Protein AF-F0S5Z0-F1 (afdb_monomer_lite)

Sequence (139 aa):
MKKIFLGAILTLTTVGATTFANSLHAEKVSISVMGLDNVANTVTEITSTLNTLNLTGPQTKAVTTALTNYVTKYNTLKAIASTAKGASQLTAAKNTALSAVKTSVGASKYSSFLSSLSTTASNTATSVATKAVINSLIK

Organism: Pseudopedobacter saltans (strain ATCC 51119 / DSM 12145 / JCM 21818 / CCUG 39354 / LMG 10337 / NBRC 100064 / NCIMB 13643) (NCBI:txid762903)

Foldseek 3Di:
DDDDDDDDPPPPPPPDPDDPDDDPPPPPQPPPPVQQVLLVLLLVLLLVLCVVLVADPQLSVQLSVLSSQLSSLCSSLVVPCPPPVSVVSNVVSLVSSLVSNCVSSDPVSSVVSLVSLVVLLPDPPRDPSSVVSSVSNND

Structure (mmCIF, N/CA/C/O backbone):
data_AF-F0S5Z0-F1
#
_entry.id   AF-F0S5Z0-F1
#
loop_
_atom_site.group_PDB
_atom_site.id
_atom_site.type_symbol
_atom_site.label_atom_id
_atom_site.label_alt_id
_atom_site.label_comp_id
_atom_site.label_asym_id
_atom_site.label_entity_id
_atom_site.label_seq_id
_atom_site.pdbx_PDB_ins_code
_atom_site.Cartn_x
_atom_site.Cartn_y
_atom_site.Cartn_z
_atom_site.occupancy
_atom_site.B_iso_or_equiv
_atom_site.auth_seq_id
_atom_site.auth_comp_id
_atom_site.auth_asym_id
_atom_site.auth_atom_id
_atom_site.pdbx_PDB_model_num
ATOM 1 N N . MET A 1 1 ? -53.695 29.200 -17.934 1.00 33.31 1 MET A N 1
ATOM 2 C CA . MET A 1 1 ? -53.277 27.857 -18.397 1.00 33.31 1 MET A CA 1
ATOM 3 C C . MET A 1 1 ? -51.894 27.551 -17.838 1.00 33.31 1 MET A C 1
ATOM 5 O O . MET A 1 1 ? -51.038 28.388 -18.051 1.00 33.31 1 MET A O 1
ATOM 9 N N . LYS A 1 2 ? -51.707 26.355 -17.243 1.00 32.22 2 LYS A N 1
ATOM 10 C CA . LYS A 1 2 ? -50.438 25.594 -17.080 1.00 32.22 2 LYS A CA 1
ATOM 11 C C . LYS A 1 2 ? -49.315 26.240 -16.228 1.00 32.22 2 LYS A C 1
ATOM 13 O O . LYS A 1 2 ? -49.079 27.422 -16.344 1.00 32.22 2 LYS A O 1
ATOM 18 N N . LYS A 1 3 ? -48.492 25.557 -15.424 1.00 38.09 3 LYS A N 1
ATOM 19 C CA . LYS A 1 3 ? -48.401 24.206 -14.838 1.00 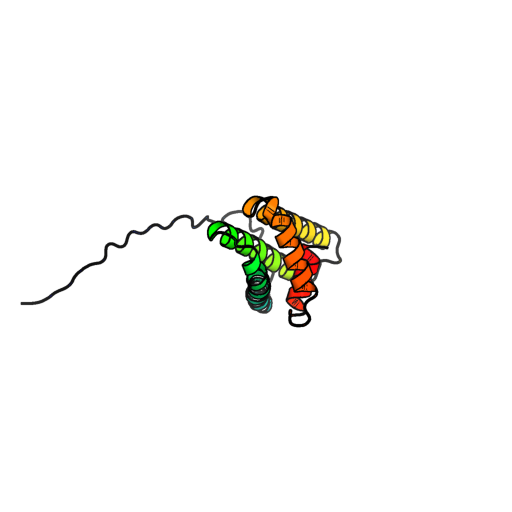38.09 3 LYS A CA 1
ATOM 20 C C . LYS A 1 3 ? -47.183 24.269 -13.866 1.00 38.09 3 LYS A C 1
ATOM 22 O O . LYS A 1 3 ? -46.112 24.629 -14.318 1.00 38.09 3 LYS A O 1
ATOM 27 N N . ILE A 1 4 ? -47.396 23.938 -12.587 1.00 41.84 4 ILE A N 1
ATOM 28 C CA . ILE A 1 4 ? -46.614 23.057 -11.679 1.00 41.84 4 ILE A CA 1
ATOM 29 C C . ILE A 1 4 ? -45.058 23.112 -11.539 1.00 41.84 4 ILE A C 1
ATOM 31 O O . ILE A 1 4 ? -44.329 23.090 -12.521 1.00 41.84 4 ILE A O 1
ATOM 35 N N . PHE A 1 5 ? -44.640 22.930 -10.268 1.00 34.44 5 PHE A N 1
ATOM 36 C CA . PHE A 1 5 ? -43.545 22.095 -9.702 1.00 34.44 5 PHE A CA 1
ATOM 37 C C . PHE A 1 5 ? -42.309 22.743 -9.025 1.00 34.44 5 PHE A C 1
ATOM 39 O O . PHE A 1 5 ? -41.380 23.226 -9.658 1.00 34.44 5 PHE A O 1
ATOM 46 N N . LEU A 1 6 ? -42.346 22.646 -7.685 1.00 39.12 6 LEU A N 1
ATOM 47 C CA . LEU A 1 6 ? -41.328 22.256 -6.691 1.00 39.12 6 LEU A CA 1
ATOM 48 C C . LEU A 1 6 ? -39.847 22.133 -7.116 1.00 39.12 6 LEU A C 1
ATOM 50 O O . LEU A 1 6 ? -39.484 21.251 -7.882 1.00 39.12 6 LEU A O 1
ATOM 54 N N . GLY A 1 7 ? -38.999 22.866 -6.382 1.00 40.84 7 GLY A N 1
ATOM 55 C CA . GLY A 1 7 ? -37.977 22.272 -5.507 1.00 40.84 7 GLY A CA 1
ATOM 56 C C . GLY A 1 7 ? -36.703 21.707 -6.140 1.00 40.84 7 GLY A C 1
ATOM 57 O O . GLY A 1 7 ? -36.659 20.538 -6.497 1.00 40.84 7 GLY A O 1
ATOM 58 N N . ALA A 1 8 ? -35.618 22.486 -6.094 1.00 36.78 8 ALA A N 1
ATOM 59 C CA . ALA A 1 8 ? -34.255 21.971 -5.935 1.00 36.78 8 ALA A CA 1
ATOM 60 C C . ALA A 1 8 ? -33.325 23.101 -5.462 1.00 36.78 8 ALA A C 1
ATOM 62 O O . ALA A 1 8 ? -32.848 23.908 -6.257 1.00 36.78 8 ALA A O 1
ATOM 63 N N . ILE A 1 9 ? -33.052 23.166 -4.156 1.00 43.00 9 ILE A N 1
ATOM 64 C CA . ILE A 1 9 ? -31.873 23.881 -3.659 1.00 43.00 9 ILE A CA 1
ATOM 65 C C . ILE A 1 9 ? -30.688 22.950 -3.929 1.00 43.00 9 ILE A C 1
ATOM 67 O O . ILE A 1 9 ? -30.438 22.014 -3.174 1.00 43.00 9 ILE A O 1
ATOM 71 N N . LEU A 1 10 ? -29.986 23.174 -5.040 1.00 33.56 10 LEU A N 1
ATOM 72 C CA . LEU A 1 10 ? -28.685 22.563 -5.291 1.00 33.56 10 LEU A CA 1
ATOM 73 C C . LEU A 1 10 ? -27.626 23.389 -4.546 1.00 33.56 10 LEU A C 1
ATOM 75 O O . LEU A 1 10 ? -27.049 24.330 -5.086 1.00 33.56 10 LEU A O 1
ATOM 79 N N . THR A 1 11 ? -27.369 23.060 -3.280 1.00 40.38 11 THR A N 1
ATOM 80 C CA . THR A 1 11 ? -26.141 23.503 -2.609 1.00 40.38 11 THR A CA 1
ATOM 81 C C . THR A 1 11 ? -24.962 22.774 -3.240 1.00 40.38 11 THR A C 1
ATOM 83 O O . THR A 1 11 ? -24.686 21.615 -2.931 1.00 40.38 11 THR A O 1
ATOM 86 N N . LEU A 1 12 ? -24.282 23.461 -4.155 1.00 34.09 12 LEU A N 1
ATOM 87 C CA . LEU A 1 12 ? -23.041 23.017 -4.769 1.00 34.09 12 LEU A CA 1
ATOM 88 C C . LEU A 1 12 ? -21.889 23.238 -3.772 1.00 34.09 12 LEU A C 1
ATOM 90 O O . LEU A 1 12 ? -21.274 24.299 -3.742 1.00 34.09 12 LEU A O 1
ATOM 94 N N . THR A 1 13 ? -21.589 22.253 -2.926 1.00 39.22 13 THR A N 1
ATOM 95 C CA . THR A 1 13 ? -20.336 22.234 -2.151 1.00 39.22 13 THR A CA 1
ATOM 96 C C . THR A 1 13 ? -19.305 21.373 -2.874 1.00 39.22 13 THR A C 1
ATOM 98 O O . THR A 1 13 ? -18.943 20.275 -2.456 1.00 39.22 13 THR A O 1
ATOM 101 N N . THR A 1 14 ? -18.805 21.879 -4.002 1.00 37.97 14 THR A N 1
ATOM 102 C CA . THR A 1 14 ? -17.613 21.330 -4.661 1.00 37.97 14 THR A CA 1
ATOM 103 C C . THR A 1 14 ? -16.377 21.726 -3.863 1.00 37.97 14 THR A C 1
ATOM 105 O O . THR A 1 14 ? -15.735 22.737 -4.143 1.00 37.97 14 THR A O 1
ATOM 108 N N . VAL A 1 15 ? -16.041 20.935 -2.845 1.00 36.62 15 VAL A N 1
ATOM 109 C CA . VAL A 1 15 ? -14.767 21.071 -2.135 1.00 36.62 15 VAL A CA 1
ATOM 110 C C . VAL A 1 15 ? -13.732 20.171 -2.805 1.00 36.62 15 VAL A C 1
ATOM 112 O O . VAL A 1 15 ? -13.786 18.948 -2.696 1.00 36.62 15 VAL A O 1
ATOM 115 N N . GLY A 1 16 ? -12.776 20.807 -3.483 1.00 32.72 16 GLY A N 1
ATOM 116 C CA . GLY A 1 16 ? -11.440 20.252 -3.691 1.00 32.72 16 GLY A CA 1
ATOM 117 C C . GLY A 1 16 ? -11.244 19.352 -4.909 1.00 32.72 16 GLY A C 1
ATOM 118 O O . GLY A 1 16 ? -10.730 18.247 -4.769 1.00 32.72 16 GLY A O 1
ATOM 119 N N . ALA A 1 17 ? -11.541 19.845 -6.113 1.00 32.91 17 ALA A N 1
ATOM 120 C CA . ALA A 1 17 ? -10.766 19.426 -7.279 1.00 32.91 17 ALA A CA 1
ATOM 121 C C . ALA A 1 17 ? -9.395 20.118 -7.191 1.00 32.91 17 ALA A C 1
ATOM 123 O O . ALA A 1 17 ? -9.214 21.229 -7.681 1.00 32.91 17 ALA A O 1
ATOM 124 N N . THR A 1 18 ? -8.436 19.512 -6.488 1.00 36.97 18 THR A N 1
ATOM 125 C CA . THR A 1 18 ? -7.045 19.970 -6.550 1.00 36.97 18 THR A CA 1
ATOM 126 C C . THR A 1 18 ? -6.494 19.627 -7.926 1.00 36.97 18 THR A C 1
ATOM 128 O O . THR A 1 18 ? -6.213 18.470 -8.238 1.00 36.97 18 THR A O 1
ATOM 131 N N . THR A 1 19 ? -6.378 20.664 -8.742 1.00 34.25 19 THR A N 1
ATOM 132 C CA . THR A 1 19 ? -5.669 20.734 -10.012 1.00 34.25 19 THR A CA 1
ATOM 133 C C . THR A 1 19 ? -4.277 20.099 -9.897 1.00 34.25 19 THR A C 1
ATOM 135 O O . THR A 1 19 ? -3.362 20.698 -9.341 1.00 34.25 19 THR A O 1
ATOM 138 N N . PHE A 1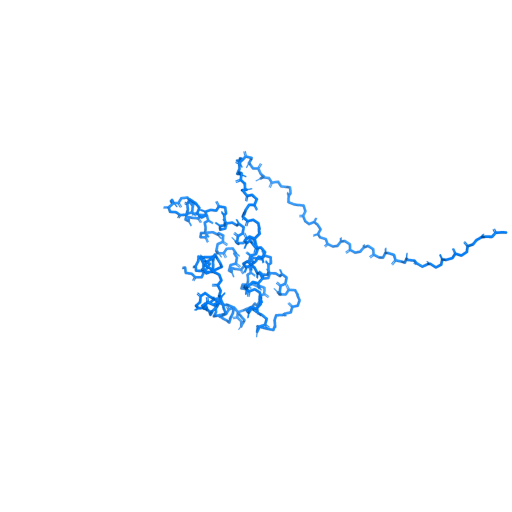 20 ? -4.083 18.898 -10.452 1.00 36.03 20 PHE A N 1
ATOM 139 C CA . PHE A 1 20 ? -2.748 18.375 -10.769 1.00 36.03 20 PHE A CA 1
ATOM 140 C C . PHE A 1 20 ? -2.314 18.935 -12.126 1.00 36.03 20 PHE A C 1
ATOM 142 O O . PHE A 1 20 ? -2.266 18.231 -13.131 1.00 36.03 20 PHE A O 1
ATOM 149 N N . ALA A 1 21 ? -2.021 20.230 -12.157 1.00 37.47 21 ALA A N 1
ATOM 150 C CA . ALA A 1 21 ? -1.302 20.855 -13.254 1.00 37.47 21 ALA A CA 1
ATOM 151 C C . ALA A 1 21 ? -0.038 21.471 -12.665 1.00 37.47 21 ALA A C 1
ATOM 153 O O . ALA A 1 21 ? -0.090 22.568 -12.124 1.00 37.47 21 ALA A O 1
ATOM 154 N N . ASN A 1 22 ? 1.066 20.724 -12.682 1.00 37.66 22 ASN A N 1
ATOM 155 C CA . ASN A 1 22 ? 2.304 21.142 -13.342 1.00 37.66 22 ASN A CA 1
ATOM 156 C C . ASN A 1 22 ? 3.401 20.085 -13.120 1.00 37.66 22 ASN A C 1
ATOM 158 O O . ASN A 1 22 ? 3.511 19.521 -12.034 1.00 37.66 22 ASN A O 1
ATOM 162 N N . SER A 1 23 ? 4.231 19.874 -14.145 1.00 35.03 23 SER A N 1
ATOM 163 C CA . SER A 1 23 ? 5.362 18.931 -14.261 1.00 35.03 23 SER A CA 1
ATOM 164 C C . SER A 1 23 ? 5.057 17.469 -14.638 1.00 35.03 23 SER A C 1
ATOM 166 O O . SER A 1 23 ? 5.682 16.529 -14.154 1.00 35.03 23 SER A O 1
ATOM 168 N N . LEU A 1 24 ? 4.178 17.268 -15.628 1.00 34.38 24 LEU A N 1
ATOM 169 C CA . LEU A 1 24 ? 4.362 16.160 -16.573 1.00 34.38 24 LEU A CA 1
ATOM 170 C C . LEU A 1 24 ? 5.480 16.548 -17.552 1.00 34.38 24 LEU A C 1
ATOM 172 O O . LEU A 1 24 ? 5.222 17.153 -18.589 1.00 34.38 24 LEU A O 1
ATOM 176 N N . HIS A 1 25 ? 6.726 16.184 -17.247 1.00 36.81 25 HIS A N 1
ATOM 177 C CA . HIS A 1 25 ? 7.648 15.892 -18.341 1.00 36.81 25 HIS A CA 1
ATOM 178 C C . HIS A 1 25 ? 7.074 14.671 -19.059 1.00 36.81 25 HIS A C 1
ATOM 180 O O . HIS A 1 25 ? 6.935 13.602 -18.466 1.00 36.81 25 HIS A O 1
ATOM 186 N N . ALA A 1 26 ? 6.643 14.883 -20.300 1.00 37.19 26 ALA A N 1
ATOM 187 C CA . ALA A 1 26 ? 5.995 13.901 -21.152 1.00 37.19 26 ALA A CA 1
ATOM 188 C C . ALA A 1 26 ? 6.984 12.806 -21.586 1.00 37.19 26 ALA A C 1
ATOM 190 O O . ALA A 1 26 ? 7.345 12.692 -22.753 1.00 37.19 26 ALA A O 1
ATOM 191 N N . GLU A 1 27 ? 7.424 11.973 -20.648 1.00 40.72 27 GLU A N 1
ATOM 192 C CA . GLU A 1 27 ? 7.887 10.638 -20.988 1.00 40.72 27 GLU A CA 1
ATOM 193 C C . GLU A 1 27 ? 6.617 9.833 -21.267 1.00 40.72 27 GLU A C 1
ATOM 195 O O . GLU A 1 27 ? 5.769 9.655 -20.391 1.00 40.72 27 GLU A O 1
ATOM 200 N N . LYS A 1 28 ? 6.422 9.460 -22.533 1.00 34.97 28 LYS A N 1
ATOM 201 C CA . LYS A 1 28 ? 5.250 8.744 -23.044 1.00 34.97 28 LYS A CA 1
ATOM 202 C C . LYS A 1 28 ? 5.214 7.329 -22.451 1.00 34.97 28 LYS A C 1
ATOM 204 O O . LYS A 1 28 ? 5.485 6.344 -23.131 1.00 34.97 28 LYS A O 1
ATOM 209 N N . VAL A 1 29 ? 4.895 7.227 -21.164 1.00 44.75 29 VAL A N 1
ATOM 210 C CA . VAL A 1 29 ? 4.622 5.969 -20.478 1.00 44.75 29 VAL A CA 1
ATOM 211 C C . VAL A 1 29 ? 3.272 5.503 -20.995 1.00 44.75 29 VAL A C 1
ATOM 213 O O . VAL A 1 29 ? 2.224 6.008 -20.600 1.00 44.75 29 VAL A O 1
ATOM 216 N N . SER A 1 30 ? 3.301 4.556 -21.928 1.00 37.88 30 SER A N 1
ATOM 217 C CA . SER A 1 30 ? 2.103 3.820 -22.316 1.00 37.88 30 SER A CA 1
ATOM 218 C C . SER A 1 30 ? 1.676 2.980 -21.114 1.00 37.88 30 SER A C 1
ATOM 220 O O . SER A 1 30 ? 2.143 1.858 -20.926 1.00 37.88 30 SER A O 1
ATOM 222 N N . ILE A 1 31 ? 0.833 3.551 -20.250 1.00 42.88 31 ILE A N 1
ATOM 223 C CA . ILE A 1 31 ? 0.142 2.808 -19.200 1.00 42.88 31 ILE A CA 1
ATOM 224 C C . ILE A 1 31 ? -0.827 1.891 -19.940 1.00 42.88 31 ILE A C 1
ATOM 226 O O . ILE A 1 31 ? -1.881 2.322 -20.402 1.00 42.88 31 ILE A O 1
ATOM 230 N N . SER A 1 32 ? -0.419 0.639 -20.137 1.00 40.53 32 SER A N 1
ATOM 231 C CA . SER A 1 32 ? -1.282 -0.378 -20.724 1.00 40.53 32 SER A CA 1
ATOM 232 C C . SER A 1 32 ? -2.571 -0.437 -19.902 1.00 40.53 32 SER A C 1
ATOM 234 O O . SER A 1 32 ? -2.516 -0.574 -18.678 1.00 40.53 32 SER A O 1
ATOM 236 N N . VAL A 1 33 ? -3.722 -0.301 -20.563 1.00 44.81 33 VAL A N 1
ATOM 237 C CA . VAL A 1 33 ? -5.056 -0.240 -19.936 1.00 44.81 33 VAL A CA 1
ATOM 238 C C . VAL A 1 33 ? -5.321 -1.464 -19.036 1.00 44.81 33 VAL A C 1
ATOM 240 O O . VAL A 1 33 ? -6.016 -1.345 -18.033 1.00 44.81 33 VAL A O 1
ATOM 243 N N . MET A 1 34 ? -4.631 -2.590 -19.281 1.00 42.44 34 MET A N 1
ATOM 244 C CA . MET A 1 34 ? -4.595 -3.779 -18.409 1.00 42.44 34 MET A CA 1
ATOM 245 C C . MET A 1 34 ? -4.136 -3.518 -16.960 1.00 42.44 34 MET A C 1
ATO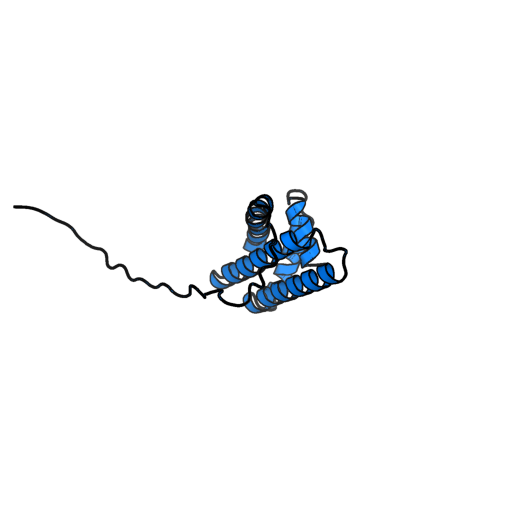M 247 O O . MET A 1 34 ? -4.367 -4.344 -16.081 1.00 42.44 34 MET A O 1
ATOM 251 N N . GLY A 1 35 ? -3.452 -2.406 -16.681 1.00 49.16 35 GLY A N 1
ATOM 252 C CA . GLY A 1 35 ? -2.960 -2.089 -15.340 1.00 49.16 35 GLY A CA 1
ATOM 253 C C . GLY A 1 35 ? -4.023 -1.546 -14.383 1.00 49.16 35 GLY A C 1
ATOM 254 O O . GLY A 1 35 ? -3.837 -1.669 -13.174 1.00 49.16 35 GLY A O 1
ATOM 255 N N . LEU A 1 36 ? -5.109 -0.950 -14.893 1.00 50.47 36 LEU A N 1
ATOM 256 C CA . LEU A 1 36 ? -6.100 -0.225 -14.084 1.00 50.47 36 LEU A CA 1
ATOM 257 C C . LEU A 1 36 ? -7.121 -1.151 -13.411 1.00 50.47 36 LEU A C 1
ATOM 259 O O . LEU A 1 36 ? -7.399 -0.960 -12.227 1.00 50.47 36 LEU A O 1
ATOM 263 N N . ASP A 1 37 ? -7.583 -2.201 -14.096 1.00 48.59 37 ASP A N 1
ATOM 264 C CA . ASP A 1 37 ? -8.468 -3.217 -13.496 1.00 48.59 37 ASP A CA 1
ATOM 265 C C . ASP A 1 37 ? -7.789 -3.916 -12.309 1.00 48.59 37 ASP A C 1
ATOM 267 O O . ASP A 1 37 ? -8.410 -4.214 -11.286 1.00 48.59 37 ASP A O 1
ATOM 271 N N . ASN A 1 38 ? -6.465 -4.083 -12.385 1.00 68.44 38 ASN A N 1
ATOM 272 C CA . ASN A 1 38 ? -5.677 -4.613 -11.281 1.00 68.44 38 ASN A CA 1
ATOM 273 C C . ASN A 1 38 ? -5.618 -3.648 -10.080 1.00 68.44 38 ASN A C 1
ATOM 275 O O . ASN A 1 38 ? -5.516 -4.104 -8.943 1.00 68.44 38 ASN A O 1
ATOM 279 N N . VAL A 1 39 ? -5.690 -2.326 -10.294 1.00 77.44 39 VAL A N 1
ATOM 280 C CA . VAL A 1 39 ? -5.652 -1.338 -9.200 1.00 77.44 39 VAL A CA 1
ATOM 281 C C . VAL A 1 39 ? -6.919 -1.424 -8.359 1.00 77.44 39 VAL A C 1
ATOM 283 O O . VAL A 1 39 ? -6.819 -1.593 -7.146 1.00 77.44 39 VAL A O 1
ATOM 286 N N . ALA A 1 40 ? -8.096 -1.344 -8.984 1.00 77.75 40 ALA A N 1
ATOM 287 C CA . ALA A 1 40 ? -9.369 -1.355 -8.264 1.00 77.75 40 ALA A CA 1
ATOM 288 C C . ALA A 1 40 ? -9.573 -2.664 -7.482 1.00 77.75 40 ALA A C 1
ATOM 290 O O . ALA A 1 40 ? -9.939 -2.621 -6.305 1.00 77.75 40 ALA A O 1
ATOM 291 N N . ASN A 1 41 ? -9.253 -3.809 -8.094 1.00 82.25 41 ASN A N 1
ATOM 292 C CA . ASN A 1 41 ? -9.351 -5.117 -7.441 1.00 82.25 41 ASN A CA 1
ATOM 293 C C . ASN A 1 41 ? -8.365 -5.245 -6.273 1.00 82.25 41 ASN A C 1
ATOM 295 O O . ASN A 1 41 ? -8.773 -5.593 -5.166 1.00 82.25 41 ASN A O 1
ATOM 299 N N . THR A 1 42 ? -7.095 -4.868 -6.477 1.00 84.00 42 THR A N 1
ATOM 300 C CA . THR A 1 42 ? -6.080 -4.897 -5.409 1.00 84.00 42 THR A CA 1
ATOM 301 C C . THR A 1 42 ? -6.486 -4.011 -4.234 1.00 84.00 42 THR A C 1
ATOM 303 O O . THR A 1 42 ? -6.401 -4.420 -3.077 1.00 84.00 42 THR A O 1
ATOM 306 N N . VAL A 1 43 ? -6.941 -2.786 -4.514 1.00 85.44 43 VAL A N 1
ATOM 307 C CA . VAL A 1 43 ? -7.371 -1.849 -3.472 1.00 85.44 43 VAL A CA 1
ATOM 308 C C . VAL A 1 43 ? -8.589 -2.399 -2.737 1.00 85.44 43 VAL A C 1
ATOM 310 O O . VAL A 1 43 ? -8.590 -2.360 -1.513 1.00 85.44 43 VAL A O 1
ATOM 313 N N . THR A 1 44 ? -9.562 -2.976 -3.444 1.00 86.38 44 THR A N 1
ATOM 314 C CA . THR A 1 44 ? -10.768 -3.571 -2.844 1.00 86.38 44 THR A CA 1
ATOM 315 C C . THR A 1 44 ? -10.437 -4.744 -1.918 1.00 86.38 44 THR A C 1
ATOM 317 O O . THR A 1 44 ? -10.946 -4.797 -0.793 1.00 86.38 44 THR A O 1
ATOM 320 N N . GLU A 1 45 ? -9.562 -5.660 -2.345 1.00 84.69 45 GLU A N 1
ATOM 321 C CA . GLU A 1 45 ? -9.095 -6.786 -1.520 1.00 84.69 45 GLU A CA 1
ATOM 322 C C . GLU A 1 45 ? -8.386 -6.289 -0.248 1.00 84.69 45 GLU A C 1
ATOM 324 O O . GLU A 1 45 ? -8.665 -6.764 0.860 1.00 84.69 45 GLU A O 1
ATOM 329 N N . ILE A 1 46 ? -7.525 -5.271 -0.379 1.00 82.94 46 ILE A N 1
ATOM 330 C CA . ILE A 1 46 ? -6.852 -4.655 0.769 1.00 82.94 46 ILE A CA 1
ATOM 331 C C . ILE A 1 46 ? -7.879 -3.988 1.694 1.00 82.94 46 ILE A C 1
ATOM 333 O O . ILE A 1 46 ? -7.929 -4.312 2.880 1.00 82.94 46 ILE A O 1
ATOM 337 N N . THR A 1 47 ? -8.734 -3.097 1.182 1.00 82.50 47 THR A N 1
ATOM 338 C CA . THR A 1 47 ? -9.685 -2.327 2.003 1.00 82.50 47 THR A CA 1
ATOM 339 C C . THR A 1 47 ? -10.704 -3.211 2.708 1.00 82.50 47 THR A C 1
ATOM 341 O O . THR A 1 47 ? -11.054 -2.923 3.849 1.00 82.50 47 THR A O 1
ATOM 344 N N . SER A 1 48 ? -11.117 -4.323 2.092 1.00 79.12 48 SER A N 1
ATOM 345 C CA . SER A 1 48 ? -12.016 -5.294 2.730 1.00 79.12 48 SER A CA 1
ATOM 346 C C . SER A 1 48 ? -11.408 -5.881 4.004 1.00 79.12 48 SER A C 1
ATOM 348 O O . SER A 1 48 ? -12.110 -6.068 4.995 1.00 79.12 48 SER A O 1
ATOM 350 N N . THR A 1 49 ? -10.088 -6.093 4.018 1.00 76.50 49 THR A N 1
ATOM 351 C CA . THR A 1 49 ? -9.372 -6.574 5.210 1.00 76.50 49 THR A CA 1
ATOM 352 C C . THR A 1 49 ? -9.227 -5.471 6.268 1.00 76.50 49 THR A C 1
ATOM 354 O O . THR A 1 49 ? -9.297 -5.731 7.472 1.00 76.50 49 THR A O 1
ATOM 357 N N . LEU A 1 50 ? -9.081 -4.216 5.831 1.00 81.19 50 LEU A N 1
ATOM 358 C CA . LEU A 1 50 ? -8.931 -3.052 6.712 1.00 81.19 50 LEU A CA 1
ATOM 359 C C . LEU A 1 50 ? -10.232 -2.629 7.409 1.00 81.19 50 LEU A C 1
ATOM 361 O O . LEU A 1 50 ? -10.171 -1.840 8.351 1.00 81.19 50 LEU A O 1
ATOM 365 N N . ASN A 1 51 ? -11.389 -3.172 7.015 1.00 79.75 51 ASN A N 1
ATOM 366 C CA . ASN A 1 51 ? -12.667 -2.924 7.697 1.00 79.75 51 ASN A CA 1
ATOM 367 C C . ASN A 1 51 ? -12.615 -3.283 9.193 1.00 79.75 51 ASN A C 1
ATOM 369 O O . ASN A 1 51 ? -13.286 -2.656 10.008 1.00 79.75 51 ASN A O 1
ATOM 373 N N . THR A 1 52 ? -11.751 -4.227 9.571 1.00 80.06 52 THR A N 1
ATOM 374 C CA . THR A 1 52 ? -11.509 -4.626 10.967 1.00 80.06 52 THR A CA 1
ATOM 375 C C . THR A 1 52 ? -10.864 -3.529 11.826 1.00 80.06 52 THR A C 1
ATOM 377 O O . THR A 1 52 ? -10.911 -3.592 13.052 1.00 80.06 52 THR A O 1
ATOM 380 N N . LEU A 1 53 ? -10.283 -2.491 11.211 1.00 84.38 53 LEU A N 1
ATOM 381 C CA . LEU A 1 53 ? -9.565 -1.424 11.913 1.00 84.38 53 LEU A CA 1
ATOM 382 C C . LEU A 1 53 ? -10.473 -0.316 12.453 1.00 84.38 53 LEU A C 1
ATOM 384 O O . LEU A 1 53 ? -9.968 0.589 13.129 1.00 84.38 53 LEU A O 1
ATOM 388 N N . ASN A 1 54 ? -11.783 -0.362 12.176 1.00 87.38 54 ASN A N 1
ATOM 389 C CA . ASN A 1 54 ? -12.753 0.667 12.571 1.00 87.38 54 ASN A CA 1
ATOM 390 C C . ASN A 1 54 ? -12.237 2.077 12.229 1.00 87.38 54 ASN A C 1
ATOM 392 O O . ASN A 1 54 ? -12.066 2.931 13.109 1.00 87.38 54 ASN A O 1
ATOM 396 N N . LEU A 1 55 ? -11.849 2.278 10.968 1.00 87.19 55 LEU A N 1
ATOM 397 C CA . LEU A 1 55 ? -11.402 3.576 10.467 1.00 87.19 55 LEU A CA 1
ATOM 398 C C . LEU A 1 55 ? -12.606 4.511 10.315 1.00 87.19 55 LEU A C 1
ATOM 400 O O . LEU A 1 55 ? -13.680 4.093 9.885 1.00 87.19 55 LEU A O 1
ATOM 404 N N . THR A 1 56 ? -12.426 5.789 10.644 1.00 90.31 56 THR A N 1
ATOM 405 C CA . THR A 1 56 ? -13.437 6.807 10.333 1.00 90.31 56 THR A CA 1
ATOM 406 C C . THR A 1 56 ? -13.524 7.022 8.819 1.00 90.31 56 THR A C 1
ATOM 408 O O . THR A 1 56 ? -12.575 6.736 8.090 1.00 90.31 56 THR A O 1
ATOM 411 N N . GLY A 1 57 ? -14.629 7.587 8.324 1.00 89.62 57 GLY A N 1
ATOM 412 C CA . GLY 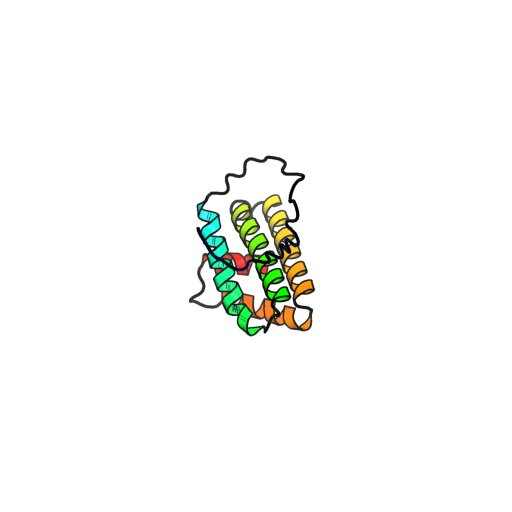A 1 57 ? -14.778 7.907 6.896 1.00 89.62 57 GLY A CA 1
ATOM 413 C C . GLY A 1 57 ? -13.579 8.671 6.296 1.00 89.62 57 GLY A C 1
ATOM 414 O O . GLY A 1 57 ? -13.050 8.246 5.264 1.00 89.62 57 GLY A O 1
ATOM 415 N N . PRO A 1 58 ? -13.080 9.742 6.949 1.00 88.25 58 PRO A N 1
ATOM 416 C CA . PRO A 1 58 ? -11.868 10.439 6.514 1.00 88.25 58 PRO A CA 1
ATOM 417 C C . PRO A 1 58 ? -10.612 9.557 6.484 1.00 88.25 58 PRO A C 1
ATOM 419 O O . PRO A 1 58 ? -9.844 9.622 5.523 1.00 88.25 58 PRO A O 1
ATOM 422 N N . GLN A 1 59 ? -10.415 8.706 7.497 1.00 88.69 59 GLN A N 1
ATOM 423 C CA . GLN A 1 59 ? -9.274 7.787 7.560 1.00 88.69 59 GLN A CA 1
ATOM 424 C C . GLN A 1 59 ? -9.320 6.763 6.429 1.00 88.69 59 GLN A C 1
ATOM 426 O O . GLN A 1 59 ? -8.322 6.580 5.735 1.00 88.69 59 GLN A O 1
ATOM 431 N N . THR A 1 60 ? -10.481 6.148 6.194 1.00 89.56 60 THR A N 1
ATOM 432 C CA . THR A 1 60 ? -10.687 5.205 5.089 1.00 89.56 60 THR A CA 1
ATOM 433 C C . THR A 1 60 ? -10.363 5.861 3.753 1.00 89.56 60 THR A C 1
ATOM 435 O O . THR A 1 60 ? -9.571 5.321 2.987 1.00 89.56 60 THR A O 1
ATOM 438 N N . LYS A 1 61 ? -10.886 7.067 3.490 1.00 85.88 61 LYS A N 1
ATOM 439 C CA . LYS A 1 61 ? -10.609 7.796 2.242 1.00 85.88 61 LYS A CA 1
ATOM 440 C C . LYS A 1 61 ? -9.113 8.063 2.049 1.00 85.88 61 LYS A C 1
ATOM 442 O O . LYS A 1 61 ? -8.594 7.871 0.947 1.00 85.88 61 LYS A O 1
ATOM 447 N N . ALA A 1 62 ? -8.420 8.489 3.103 1.00 87.62 62 ALA A N 1
ATOM 448 C CA . ALA A 1 62 ? -6.989 8.769 3.045 1.00 87.62 62 ALA A CA 1
ATOM 449 C C . ALA A 1 62 ? -6.164 7.497 2.788 1.00 87.62 62 ALA A C 1
ATOM 451 O O . ALA A 1 62 ? -5.296 7.493 1.913 1.00 87.62 62 ALA A O 1
ATOM 452 N N . VAL A 1 63 ? -6.483 6.398 3.479 1.00 89.88 63 VAL A N 1
ATOM 453 C CA . VAL A 1 63 ? -5.831 5.095 3.282 1.00 89.88 63 VAL A CA 1
ATOM 454 C C . VAL A 1 63 ? -6.071 4.568 1.867 1.00 89.88 63 VAL A C 1
ATOM 456 O O . VAL A 1 63 ? -5.113 4.222 1.180 1.00 89.88 63 VAL A O 1
ATOM 459 N N . THR A 1 64 ? -7.316 4.581 1.386 1.00 88.75 64 THR A N 1
ATOM 460 C CA . THR A 1 64 ? -7.664 4.160 0.020 1.00 88.75 64 THR A CA 1
ATOM 461 C C . THR A 1 64 ? -6.933 4.992 -1.032 1.00 88.75 64 THR A C 1
ATOM 463 O O . THR A 1 64 ? -6.447 4.443 -2.022 1.00 88.75 64 THR A O 1
ATOM 466 N N . THR A 1 65 ? -6.788 6.302 -0.811 1.00 88.69 65 THR A N 1
ATOM 467 C CA . THR A 1 65 ? -6.042 7.190 -1.719 1.00 88.69 65 THR A CA 1
ATOM 468 C C . THR A 1 65 ? -4.553 6.839 -1.737 1.00 88.69 65 THR A C 1
ATOM 470 O O . THR A 1 65 ? -3.967 6.687 -2.809 1.00 88.69 65 THR A O 1
ATOM 473 N N . ALA A 1 66 ? -3.940 6.655 -0.563 1.00 89.88 66 ALA A N 1
ATOM 474 C CA . ALA A 1 66 ? -2.532 6.277 -0.449 1.00 89.88 66 ALA A CA 1
ATOM 475 C C . ALA A 1 66 ? -2.247 4.927 -1.129 1.00 89.88 66 ALA A C 1
ATOM 477 O O . ALA A 1 66 ? -1.278 4.807 -1.881 1.00 89.88 66 ALA A O 1
ATOM 478 N N . LEU A 1 67 ? -3.122 3.937 -0.922 1.00 90.88 67 LEU A N 1
ATOM 479 C CA . LEU A 1 67 ? -3.016 2.619 -1.544 1.00 90.88 67 LEU A CA 1
ATOM 480 C C . LEU A 1 67 ? -3.206 2.685 -3.060 1.00 90.88 67 LEU A C 1
ATOM 482 O O . LEU A 1 67 ? -2.370 2.159 -3.786 1.00 90.88 67 LEU A O 1
ATOM 486 N N . THR A 1 68 ? -4.235 3.379 -3.552 1.00 88.56 68 THR A N 1
ATOM 487 C CA . THR A 1 68 ? -4.477 3.559 -4.997 1.00 88.56 68 THR A CA 1
ATOM 488 C C . THR A 1 68 ? -3.261 4.166 -5.696 1.00 88.56 68 THR A C 1
ATOM 490 O O . THR A 1 68 ? -2.802 3.654 -6.723 1.00 88.56 68 THR A O 1
ATOM 493 N N . ASN A 1 69 ? -2.687 5.221 -5.108 1.00 89.19 69 ASN A N 1
ATOM 494 C CA . ASN A 1 69 ? -1.485 5.865 -5.632 1.00 89.19 69 ASN A CA 1
ATOM 495 C C . ASN A 1 69 ? -0.298 4.896 -5.660 1.00 89.19 69 ASN A C 1
ATOM 497 O O . ASN A 1 69 ? 0.406 4.809 -6.669 1.00 89.19 69 ASN A O 1
ATOM 501 N N . TYR A 1 70 ? -0.098 4.138 -4.580 1.00 93.25 70 TYR A N 1
ATOM 502 C CA . TYR A 1 70 ? 0.968 3.148 -4.507 1.00 93.25 70 TYR A CA 1
ATOM 503 C C . TYR A 1 70 ? 0.803 2.035 -5.546 1.00 93.25 70 TYR A C 1
ATOM 505 O O . TYR A 1 70 ? 1.741 1.775 -6.295 1.00 93.25 70 TYR A O 1
ATOM 513 N N . VAL A 1 71 ? -0.378 1.415 -5.650 1.00 90.75 71 VAL A N 1
ATOM 514 C CA . VAL A 1 71 ? -0.633 0.314 -6.597 1.00 90.75 71 VAL A CA 1
ATOM 515 C C . VAL A 1 71 ? -0.430 0.784 -8.038 1.00 90.75 71 VAL A C 1
ATOM 517 O O . VAL A 1 71 ? 0.172 0.078 -8.848 1.00 90.75 71 VAL A O 1
ATOM 520 N N . THR A 1 72 ? -0.847 2.012 -8.351 1.00 87.94 72 THR A N 1
ATOM 521 C CA . THR A 1 72 ? -0.617 2.632 -9.664 1.00 87.94 72 THR A CA 1
ATOM 522 C C . THR A 1 72 ? 0.879 2.780 -9.961 1.00 87.94 72 THR A C 1
ATOM 524 O O . THR A 1 72 ? 1.349 2.393 -11.036 1.00 87.94 72 THR A O 1
ATOM 527 N N . LYS A 1 73 ? 1.660 3.292 -8.998 1.00 88.56 73 LYS A N 1
ATOM 528 C CA . LYS A 1 73 ? 3.120 3.409 -9.134 1.00 88.56 73 LYS A CA 1
ATOM 529 C C . LYS A 1 73 ? 3.793 2.044 -9.231 1.00 88.56 73 LYS A C 1
ATOM 531 O O . LYS A 1 73 ? 4.622 1.862 -10.115 1.00 88.56 73 LYS A O 1
ATOM 536 N N . TYR A 1 74 ? 3.396 1.076 -8.411 1.00 90.06 74 TYR A N 1
ATOM 537 C CA . TYR A 1 74 ? 3.886 -0.298 -8.480 1.00 90.06 74 TYR A CA 1
ATOM 538 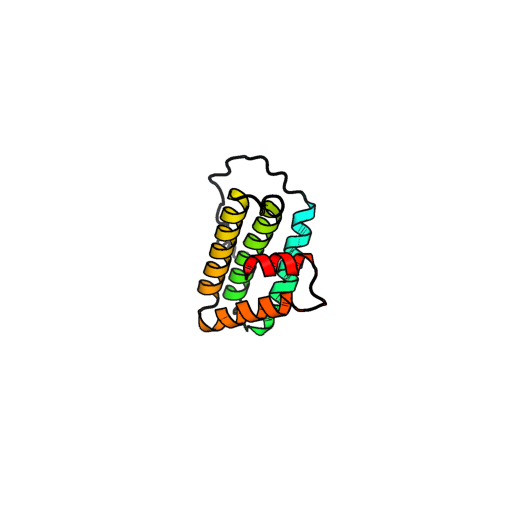C C . TYR A 1 74 ? 3.656 -0.900 -9.869 1.00 90.06 74 TYR A C 1
ATOM 540 O O . TYR A 1 74 ? 4.598 -1.376 -10.494 1.00 90.06 74 TYR A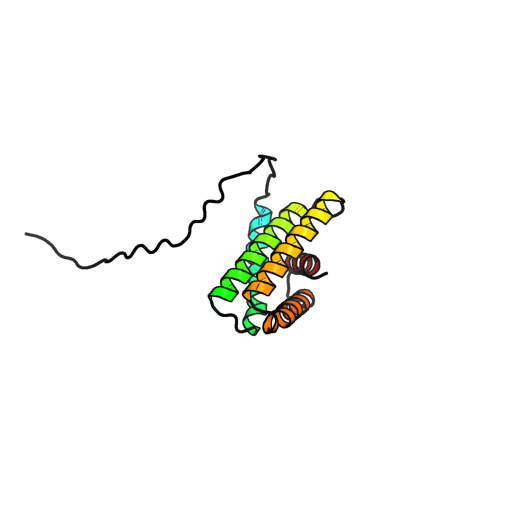 O 1
ATOM 548 N N . ASN A 1 75 ? 2.436 -0.814 -10.407 1.00 86.00 75 ASN A N 1
ATOM 549 C CA . ASN A 1 75 ? 2.123 -1.357 -11.731 1.00 86.00 75 ASN A CA 1
ATOM 550 C C . ASN A 1 75 ? 2.925 -0.688 -12.856 1.00 86.00 75 ASN A C 1
ATOM 552 O O . ASN A 1 75 ? 3.252 -1.356 -13.834 1.00 86.00 75 ASN A O 1
ATOM 556 N N . THR A 1 76 ? 3.272 0.592 -12.697 1.00 85.62 76 THR A N 1
ATOM 557 C CA . THR A 1 76 ? 4.121 1.330 -13.645 1.00 85.62 76 THR A CA 1
ATOM 558 C C . THR A 1 76 ? 5.594 0.923 -13.535 1.00 85.62 76 THR A C 1
ATOM 560 O O . THR A 1 76 ? 6.288 0.804 -14.539 1.00 85.62 76 THR A O 1
ATOM 563 N N . LEU A 1 77 ? 6.085 0.705 -12.312 1.00 85.50 77 LEU A N 1
ATOM 564 C CA . LEU A 1 77 ? 7.508 0.505 -12.027 1.00 85.50 77 LEU A CA 1
ATOM 565 C C . LEU A 1 77 ? 7.929 -0.969 -11.995 1.00 85.50 77 LEU A C 1
ATOM 567 O O . LEU A 1 77 ? 9.118 -1.248 -12.125 1.00 85.50 77 LEU A O 1
ATOM 571 N N . LYS A 1 78 ? 6.998 -1.922 -11.847 1.00 85.06 78 LYS A N 1
ATOM 572 C CA . LYS A 1 78 ? 7.319 -3.350 -11.645 1.00 85.06 78 LYS A CA 1
ATOM 573 C C . LYS A 1 78 ? 8.197 -3.950 -12.745 1.00 85.06 78 LYS A C 1
ATOM 575 O O . LYS A 1 78 ? 9.030 -4.795 -12.446 1.00 85.06 78 LYS A O 1
ATOM 580 N N . ALA A 1 79 ? 8.061 -3.483 -13.988 1.00 85.06 79 ALA A N 1
ATOM 581 C CA . ALA A 1 79 ? 8.869 -3.949 -15.117 1.00 85.06 79 ALA A CA 1
ATOM 582 C C . ALA A 1 79 ? 10.346 -3.522 -15.026 1.00 85.06 79 ALA A C 1
ATOM 584 O O . ALA A 1 79 ? 11.209 -4.167 -15.610 1.00 85.06 79 ALA A O 1
ATOM 585 N N . ILE A 1 80 ? 10.637 -2.448 -14.286 1.00 81.62 80 ILE A N 1
ATOM 586 C CA . ILE A 1 80 ? 11.985 -1.892 -14.113 1.00 81.62 80 ILE A CA 1
ATOM 587 C C . ILE A 1 80 ? 12.470 -1.968 -12.661 1.00 81.62 80 ILE A C 1
ATOM 589 O O . ILE A 1 80 ? 13.517 -1.409 -12.338 1.00 81.62 80 ILE A O 1
ATOM 593 N N . ALA A 1 81 ? 11.736 -2.644 -11.774 1.00 84.19 81 ALA A N 1
ATOM 594 C CA . ALA A 1 81 ? 12.015 -2.675 -10.339 1.00 84.19 81 ALA A CA 1
ATOM 595 C C . ALA A 1 81 ? 13.355 -3.348 -9.986 1.00 84.19 81 ALA A C 1
ATOM 597 O O . ALA A 1 81 ? 13.908 -3.067 -8.929 1.00 84.19 81 ALA A O 1
ATOM 598 N N . SER A 1 82 ? 13.899 -4.187 -10.873 1.00 86.88 82 SER A N 1
ATOM 599 C CA . SER A 1 82 ? 15.234 -4.788 -10.740 1.00 86.88 82 SER A CA 1
ATOM 600 C C . SER A 1 82 ? 16.382 -3.820 -11.054 1.00 86.88 82 SER A C 1
ATOM 602 O O . SER A 1 82 ? 17.534 -4.109 -10.745 1.00 86.88 82 SER A O 1
ATOM 604 N N . THR A 1 83 ? 16.092 -2.667 -11.663 1.00 91.88 83 THR A N 1
ATOM 605 C CA . THR A 1 83 ? 17.089 -1.618 -11.914 1.00 91.88 83 THR A CA 1
ATOM 606 C C . THR A 1 83 ? 17.258 -0.730 -10.683 1.00 91.88 83 THR A C 1
ATOM 608 O O . THR A 1 83 ? 16.306 -0.511 -9.935 1.00 91.88 83 THR A O 1
ATOM 611 N N . ALA A 1 84 ? 18.438 -0.126 -10.505 1.00 90.44 84 ALA A N 1
ATOM 612 C CA . ALA A 1 84 ? 18.682 0.807 -9.400 1.00 90.44 84 ALA A CA 1
ATOM 613 C C . ALA A 1 84 ? 17.683 1.985 -9.386 1.00 90.44 84 ALA A C 1
ATOM 615 O O . ALA A 1 84 ? 17.163 2.357 -8.333 1.00 90.44 84 ALA A O 1
ATOM 616 N N . LYS A 1 85 ? 17.356 2.532 -10.568 1.00 86.00 85 LYS A N 1
ATOM 617 C CA . LYS A 1 85 ? 16.370 3.615 -10.720 1.00 86.00 85 LYS A CA 1
ATOM 618 C C . LYS A 1 85 ? 14.969 3.153 -10.311 1.00 86.00 85 LYS A C 1
ATOM 620 O O . LYS A 1 85 ? 14.328 3.817 -9.499 1.00 86.00 85 LYS A O 1
ATOM 625 N N . GLY A 1 86 ? 14.510 2.013 -10.832 1.00 84.19 86 GLY A N 1
ATOM 626 C CA . GLY A 1 86 ? 13.188 1.475 -10.509 1.00 84.19 86 GLY A CA 1
ATOM 627 C C . GLY A 1 86 ? 13.041 1.116 -9.030 1.00 84.19 86 GLY A C 1
ATOM 628 O O . GLY A 1 86 ? 12.043 1.488 -8.416 1.00 84.19 86 GLY A O 1
ATOM 629 N N . ALA A 1 87 ? 14.056 0.489 -8.429 1.00 87.62 87 ALA A N 1
ATOM 630 C CA . ALA A 1 87 ? 14.080 0.169 -7.001 1.00 87.62 87 ALA A CA 1
ATOM 631 C C . ALA A 1 87 ? 14.014 1.430 -6.120 1.00 87.62 87 ALA A C 1
ATOM 633 O O . ALA A 1 87 ? 13.244 1.479 -5.157 1.00 87.62 87 ALA A O 1
ATOM 634 N N . SER A 1 88 ? 14.767 2.478 -6.475 1.00 91.19 88 SER A N 1
ATOM 635 C CA . SER A 1 88 ? 14.738 3.765 -5.768 1.00 91.19 88 SER A CA 1
ATOM 636 C C . SER A 1 88 ? 13.359 4.431 -5.853 1.00 91.19 88 SER A C 1
ATOM 638 O O . SER A 1 88 ? 12.793 4.827 -4.832 1.00 91.19 88 SER A O 1
ATOM 640 N N . GLN A 1 89 ? 12.760 4.475 -7.048 1.00 91.06 89 GLN A N 1
ATOM 641 C CA . GLN A 1 89 ? 11.424 5.044 -7.249 1.00 91.06 89 GLN A CA 1
ATOM 642 C C . GLN A 1 89 ? 10.336 4.257 -6.507 1.00 91.06 89 GLN A C 1
ATOM 644 O O . GLN A 1 89 ? 9.420 4.856 -5.937 1.00 91.06 89 GLN A O 1
ATOM 649 N N . LEU A 1 90 ? 10.440 2.927 -6.477 1.00 90.00 90 LEU A N 1
ATOM 650 C CA . LEU A 1 90 ? 9.493 2.073 -5.767 1.00 90.00 90 LEU A CA 1
ATOM 651 C C . LEU A 1 90 ? 9.617 2.228 -4.246 1.00 90.00 90 LEU A C 1
ATOM 653 O O . LEU A 1 90 ? 8.603 2.305 -3.552 1.00 90.00 90 LEU A O 1
ATOM 657 N N . THR A 1 91 ? 10.844 2.366 -3.740 1.00 93.75 91 THR A N 1
ATOM 658 C CA . THR A 1 91 ? 11.119 2.658 -2.325 1.00 93.75 91 THR A CA 1
ATOM 659 C C . THR A 1 91 ? 10.547 4.014 -1.916 1.00 93.75 91 THR A C 1
ATOM 661 O O . THR A 1 91 ? 9.889 4.122 -0.881 1.00 93.75 91 THR A O 1
ATOM 664 N N . ALA A 1 92 ? 10.723 5.045 -2.747 1.00 92.75 92 ALA A N 1
ATOM 665 C CA . ALA A 1 92 ? 10.127 6.356 -2.507 1.00 92.75 92 ALA A CA 1
ATOM 666 C C . ALA A 1 92 ? 8.591 6.273 -2.458 1.00 92.75 92 ALA A C 1
ATOM 668 O O . ALA A 1 92 ? 7.981 6.758 -1.506 1.00 92.75 92 ALA A O 1
ATOM 669 N N . ALA A 1 93 ? 7.968 5.585 -3.423 1.00 90.69 93 ALA A N 1
ATOM 670 C CA . ALA A 1 93 ? 6.518 5.394 -3.455 1.00 90.69 93 ALA A CA 1
ATOM 671 C C . ALA A 1 93 ? 5.995 4.639 -2.218 1.00 90.69 93 ALA A C 1
ATOM 673 O O . ALA A 1 93 ? 4.987 5.047 -1.634 1.00 90.69 93 ALA A O 1
ATOM 674 N N . LYS A 1 94 ? 6.695 3.578 -1.791 1.00 95.00 94 LYS A N 1
ATOM 675 C CA . LYS A 1 94 ? 6.414 2.836 -0.550 1.00 95.00 94 LYS A CA 1
ATOM 676 C C . LYS A 1 94 ? 6.440 3.769 0.659 1.00 95.00 94 LYS A C 1
ATOM 678 O O . LYS A 1 94 ? 5.463 3.835 1.402 1.00 95.00 94 LYS A O 1
ATOM 683 N N . ASN A 1 95 ? 7.522 4.526 0.831 1.00 95.19 95 ASN A N 1
ATOM 684 C CA . ASN A 1 95 ? 7.696 5.412 1.980 1.00 95.19 95 ASN A CA 1
ATOM 685 C C . ASN A 1 95 ? 6.632 6.516 2.021 1.00 95.19 95 ASN A C 1
ATOM 687 O O . ASN A 1 95 ? 6.096 6.803 3.093 1.00 95.19 95 ASN A O 1
ATOM 691 N N . THR A 1 96 ? 6.276 7.093 0.869 1.00 94.75 96 THR A N 1
ATOM 692 C CA . THR A 1 96 ? 5.185 8.072 0.768 1.00 94.75 96 THR A CA 1
ATOM 693 C C . THR A 1 96 ? 3.847 7.465 1.189 1.00 94.75 96 THR A C 1
ATOM 695 O O . THR A 1 96 ? 3.141 8.063 2.000 1.00 94.75 96 THR A O 1
ATOM 698 N N . ALA A 1 97 ? 3.506 6.274 0.690 1.00 93.75 97 ALA A N 1
ATOM 699 C CA . ALA A 1 97 ? 2.241 5.618 1.011 1.00 93.75 97 ALA A CA 1
ATOM 700 C C . ALA A 1 97 ? 2.145 5.245 2.497 1.00 93.75 97 ALA A C 1
ATOM 702 O O . ALA A 1 97 ? 1.167 5.591 3.159 1.00 93.75 97 ALA A O 1
ATOM 703 N N . LEU A 1 98 ? 3.182 4.606 3.044 1.00 95.62 98 LEU A N 1
ATOM 704 C CA . LEU A 1 98 ? 3.234 4.215 4.453 1.00 95.62 98 LEU A CA 1
ATOM 705 C C . LEU A 1 98 ? 3.199 5.425 5.394 1.00 95.62 98 LEU A C 1
ATOM 707 O O . LEU A 1 98 ? 2.487 5.399 6.397 1.00 95.62 98 LEU A O 1
ATOM 711 N N . SER A 1 99 ? 3.900 6.509 5.048 1.00 94.12 99 SER A N 1
ATOM 712 C CA . SER A 1 99 ? 3.868 7.751 5.830 1.00 94.12 99 SER A CA 1
ATOM 713 C C . SER A 1 99 ? 2.484 8.398 5.802 1.00 94.12 99 SER A C 1
ATOM 715 O O . SER A 1 99 ? 1.967 8.771 6.852 1.00 94.12 99 SER A O 1
ATOM 717 N N . ALA A 1 100 ? 1.845 8.472 4.629 1.00 91.75 100 ALA A N 1
ATOM 718 C CA . ALA A 1 100 ? 0.491 9.007 4.499 1.00 91.75 100 ALA A CA 1
ATOM 719 C C . ALA A 1 100 ? -0.524 8.196 5.319 1.00 91.75 100 ALA A C 1
ATOM 721 O O . ALA A 1 100 ? -1.348 8.778 6.030 1.00 91.75 100 ALA A O 1
ATOM 722 N N . VAL A 1 101 ? -0.433 6.861 5.281 1.00 93.94 101 VAL A N 1
ATOM 723 C CA . VAL A 1 101 ? -1.279 5.986 6.102 1.00 93.94 101 VAL A CA 1
ATOM 724 C C . VAL A 1 101 ? -1.015 6.222 7.585 1.00 93.94 101 VAL A C 1
ATOM 726 O O . VAL A 1 101 ? -1.968 6.474 8.318 1.00 93.94 101 VAL A O 1
ATOM 729 N N . LYS A 1 102 ? 0.249 6.206 8.029 1.00 93.44 102 LYS A N 1
ATOM 730 C CA . LYS A 1 102 ? 0.621 6.417 9.436 1.00 93.44 102 LYS A CA 1
ATOM 731 C C . LYS A 1 102 ? 0.076 7.734 9.983 1.00 93.44 102 LYS A C 1
ATOM 733 O O . LYS A 1 102 ? -0.511 7.741 11.062 1.00 93.44 102 LYS A O 1
ATOM 738 N N . THR A 1 103 ? 0.229 8.820 9.229 1.00 92.50 103 THR A N 1
ATOM 739 C CA . THR A 1 103 ? -0.304 10.140 9.591 1.00 92.50 103 THR A CA 1
ATOM 740 C C . THR A 1 103 ? -1.829 10.130 9.669 1.00 92.50 103 THR A C 1
ATOM 742 O O . THR A 1 103 ? -2.397 10.727 10.577 1.00 92.50 103 THR A O 1
ATOM 745 N N . SER A 1 104 ? -2.500 9.422 8.757 1.00 91.50 104 SER A N 1
ATOM 746 C CA . SER A 1 104 ? -3.965 9.413 8.678 1.00 91.50 104 SER A CA 1
ATOM 747 C C . SER A 1 104 ? -4.619 8.567 9.772 1.00 91.50 104 SER A C 1
ATOM 749 O O . SER A 1 104 ? -5.584 8.999 10.400 1.00 91.50 104 SER A O 1
ATOM 751 N N . VAL A 1 105 ? -4.121 7.350 10.006 1.00 90.50 105 VAL A N 1
ATOM 752 C CA . VAL A 1 105 ? -4.734 6.406 10.962 1.00 90.50 105 VAL A CA 1
ATOM 753 C C . VAL A 1 105 ? -4.206 6.575 12.387 1.00 90.50 105 VAL A C 1
ATOM 755 O O . VAL A 1 105 ? -4.842 6.112 13.333 1.00 90.50 105 VAL A O 1
ATOM 758 N N . GLY A 1 106 ? -3.065 7.250 12.545 1.00 91.00 106 GLY A N 1
ATOM 759 C CA . GLY A 1 106 ? -2.375 7.422 13.816 1.00 91.00 106 GLY A CA 1
ATOM 760 C C . GLY A 1 106 ? -1.552 6.198 14.228 1.00 91.00 106 GLY A C 1
ATOM 761 O O . GLY A 1 106 ? -1.747 5.078 13.751 1.00 91.00 106 GLY A O 1
ATOM 762 N N . ALA A 1 107 ? -0.616 6.407 15.159 1.00 87.31 107 ALA A N 1
ATOM 763 C CA . ALA A 1 107 ? 0.309 5.364 15.609 1.00 87.31 107 ALA A CA 1
ATOM 764 C C . ALA A 1 107 ? -0.404 4.142 16.217 1.00 87.31 107 ALA A C 1
ATOM 766 O O . ALA A 1 107 ? 0.039 3.016 16.006 1.00 87.31 107 ALA A O 1
ATOM 767 N N . SER A 1 108 ? -1.533 4.352 16.903 1.00 88.31 108 SER A N 1
ATOM 768 C CA . SER A 1 108 ? -2.312 3.289 17.552 1.00 88.31 108 SER A CA 1
ATOM 769 C C . SER A 1 108 ? -2.921 2.285 16.571 1.00 88.31 108 SER A C 1
ATOM 771 O O . SER A 1 108 ? -3.046 1.111 16.906 1.00 88.31 108 SER A O 1
ATOM 773 N N . LYS A 1 109 ? -3.277 2.718 15.354 1.00 91.25 109 LYS A N 1
ATOM 774 C CA . LYS A 1 109 ? -3.871 1.854 14.317 1.00 91.25 109 LYS A CA 1
ATOM 775 C C . LYS A 1 109 ? -2.875 1.443 13.234 1.00 91.25 109 LYS A C 1
ATOM 777 O O . LYS A 1 109 ? -3.151 0.514 12.480 1.00 91.25 109 LYS A O 1
ATOM 782 N N . TYR A 1 110 ? -1.715 2.096 13.157 1.00 94.00 110 TYR A N 1
ATOM 783 C CA . TYR A 1 110 ? -0.722 1.838 12.114 1.00 94.00 110 TYR A CA 1
ATOM 784 C C . TYR A 1 110 ? -0.120 0.426 12.192 1.00 94.00 110 TYR A C 1
ATOM 786 O O . TYR A 1 110 ? -0.007 -0.251 11.172 1.00 94.00 110 TYR A O 1
ATOM 794 N N . SER A 1 111 ? 0.201 -0.069 13.390 1.00 93.19 111 SER A N 1
ATOM 795 C CA . SER A 1 111 ? 0.698 -1.445 13.553 1.00 93.19 111 SER A CA 1
ATOM 796 C C . SER A 1 111 ? -0.351 -2.487 13.151 1.00 93.19 111 SER A C 1
ATOM 798 O O . SER A 1 111 ? -0.029 -3.485 12.503 1.00 93.19 111 SER A O 1
ATOM 800 N N . SER A 1 112 ? -1.623 -2.231 13.466 1.00 93.06 112 SER A N 1
ATOM 801 C CA . SER A 1 112 ? -2.744 -3.082 13.057 1.00 93.06 112 SER A CA 1
ATOM 802 C C . SER A 1 112 ? -2.979 -3.030 11.546 1.00 93.06 112 SER A C 1
ATOM 804 O O . SER A 1 112 ? -3.283 -4.055 10.940 1.00 93.06 112 SER A O 1
ATOM 806 N N . PHE A 1 113 ? -2.771 -1.871 10.914 1.00 94.19 113 PHE A N 1
ATOM 807 C CA . PHE A 1 113 ? -2.757 -1.735 9.457 1.00 94.19 113 PHE A CA 1
ATOM 808 C C . PHE A 1 113 ? -1.681 -2.620 8.819 1.00 94.19 113 PHE A C 1
ATOM 810 O O . PHE A 1 113 ? -2.001 -3.425 7.946 1.00 94.19 113 PHE A O 1
ATOM 817 N N . LEU A 1 114 ? -0.432 -2.550 9.294 1.00 94.19 114 LEU A N 1
ATOM 818 C CA . LEU A 1 114 ? 0.651 -3.399 8.781 1.00 94.19 114 LEU A CA 1
ATOM 819 C C . LEU A 1 114 ? 0.362 -4.892 8.998 1.00 94.19 114 LEU A C 1
ATOM 821 O O . LEU A 1 114 ? 0.576 -5.702 8.100 1.00 94.19 114 LEU A O 1
ATOM 825 N N . SER A 1 115 ? -0.186 -5.250 10.159 1.00 92.56 115 SER A N 1
ATOM 826 C CA . SER A 1 115 ? -0.563 -6.635 10.476 1.00 92.56 115 SER A CA 1
ATOM 827 C C . SER A 1 115 ? -1.692 -7.148 9.577 1.00 92.56 115 SER A C 1
ATOM 829 O O . SER A 1 115 ? -1.657 -8.294 9.123 1.00 92.56 115 SER A O 1
ATOM 831 N N . SER A 1 116 ? -2.665 -6.289 9.264 1.00 92.25 116 SER A N 1
ATOM 832 C CA . SER A 1 116 ? -3.754 -6.609 8.336 1.00 92.25 116 SER A CA 1
ATOM 833 C C . SER A 1 116 ? -3.210 -6.876 6.936 1.00 92.25 116 SER A C 1
ATOM 835 O O . SER A 1 116 ? -3.557 -7.889 6.341 1.00 92.25 116 SER A O 1
ATOM 837 N N . LEU A 1 117 ? -2.279 -6.045 6.451 1.00 93.44 117 LEU A N 1
ATOM 838 C CA . LEU A 1 117 ? -1.609 -6.271 5.168 1.00 93.44 117 LEU A CA 1
ATOM 839 C C . LEU A 1 117 ? -0.842 -7.600 5.140 1.00 93.44 117 LEU A C 1
ATOM 841 O O . LEU A 1 117 ? -1.000 -8.375 4.197 1.00 93.44 117 LEU A O 1
ATOM 845 N N . SER A 1 118 ? -0.062 -7.909 6.179 1.00 92.62 118 SER A N 1
ATOM 846 C CA . SER A 1 118 ? 0.641 -9.198 6.290 1.00 92.62 118 SER A CA 1
ATOM 847 C C . SER A 1 118 ? -0.320 -10.391 6.262 1.00 92.62 118 SER A C 1
ATOM 849 O O . SER A 1 118 ? -0.039 -11.406 5.618 1.00 92.62 118 SER A O 1
ATOM 851 N N . THR A 1 119 ? -1.477 -10.254 6.913 1.00 91.06 119 THR A N 1
ATOM 852 C CA . THR A 1 119 ? -2.536 -11.273 6.913 1.00 91.06 119 THR A CA 1
ATOM 853 C C . THR A 1 119 ? -3.130 -11.440 5.516 1.00 91.06 119 THR A C 1
ATOM 855 O O . THR A 1 119 ? -3.203 -12.561 5.014 1.00 91.06 119 THR A O 1
ATOM 858 N N . THR A 1 120 ? -3.469 -10.340 4.832 1.00 89.62 120 THR A N 1
ATOM 859 C CA . THR A 1 120 ? -3.955 -10.368 3.444 1.00 89.62 120 THR A CA 1
ATOM 860 C C . THR A 1 120 ? -2.934 -11.017 2.508 1.00 89.62 120 THR A C 1
ATOM 862 O O . THR A 1 120 ? -3.312 -11.844 1.681 1.00 89.62 120 THR A O 1
ATOM 865 N N . ALA A 1 121 ? -1.640 -10.713 2.652 1.00 90.94 121 ALA A N 1
ATOM 866 C CA . ALA A 1 121 ? -0.580 -11.302 1.828 1.00 90.94 121 ALA A CA 1
ATOM 867 C C . ALA A 1 121 ? -0.415 -12.818 2.037 1.00 90.94 121 ALA A C 1
ATOM 869 O O . ALA A 1 121 ? -0.003 -13.525 1.116 1.00 90.94 121 ALA A O 1
ATOM 870 N N . SER A 1 122 ? -0.747 -13.311 3.231 1.00 90.31 122 SER A N 1
ATOM 871 C CA . SER A 1 122 ? -0.632 -14.728 3.601 1.00 90.31 122 SER A CA 1
ATOM 872 C C . SER A 1 122 ? -1.905 -15.530 3.308 1.00 90.31 122 SER A C 1
ATOM 874 O O . SER A 1 122 ? -1.861 -16.757 3.254 1.00 90.31 122 SER A O 1
ATOM 876 N N . ASN A 1 123 ? -3.040 -14.862 3.089 1.00 89.19 123 ASN A N 1
ATOM 877 C CA . ASN A 1 123 ? -4.314 -15.513 2.801 1.00 89.19 123 ASN A CA 1
ATOM 878 C C . ASN A 1 123 ? -4.295 -16.169 1.406 1.00 89.19 123 ASN A C 1
ATOM 880 O O . ASN A 1 123 ? -3.962 -15.540 0.400 1.00 89.19 123 ASN A O 1
ATOM 884 N N . THR A 1 124 ? -4.651 -17.452 1.325 1.00 88.75 124 THR A N 1
ATOM 885 C CA . THR A 1 124 ? -4.662 -18.227 0.075 1.00 88.75 124 THR A CA 1
ATOM 886 C C . THR A 1 124 ? -5.679 -17.708 -0.940 1.00 88.75 124 THR A C 1
ATOM 888 O O . THR A 1 124 ? -5.394 -17.780 -2.132 1.00 88.75 124 THR A O 1
ATOM 891 N N . ALA A 1 125 ? -6.785 -17.111 -0.485 1.00 88.75 125 ALA A N 1
ATOM 892 C CA . ALA A 1 125 ? -7.825 -16.526 -1.332 1.00 88.75 125 ALA A CA 1
ATOM 893 C C . ALA A 1 125 ? -7.431 -15.172 -1.952 1.00 88.75 125 ALA A C 1
ATOM 895 O O . ALA A 1 125 ? -8.023 -14.764 -2.947 1.00 88.75 125 ALA A O 1
ATOM 896 N N . THR A 1 126 ? -6.429 -14.481 -1.397 1.00 87.62 126 THR A N 1
ATOM 897 C CA . THR A 1 126 ? -5.918 -13.227 -1.966 1.00 87.62 126 THR A CA 1
ATOM 898 C C . THR A 1 126 ? -5.208 -13.499 -3.289 1.00 87.62 126 THR A C 1
ATOM 900 O O . THR A 1 126 ? -4.362 -14.404 -3.380 1.00 87.62 126 THR A O 1
ATOM 903 N N . SER A 1 127 ? -5.496 -12.678 -4.301 1.00 89.38 127 SER A N 1
ATOM 904 C CA . SER A 1 127 ? -4.921 -12.844 -5.633 1.00 89.38 127 SER A CA 1
ATOM 905 C C . SER A 1 127 ? -3.395 -12.681 -5.639 1.00 89.38 127 SER A C 1
ATOM 907 O O . SER A 1 127 ? -2.800 -11.968 -4.824 1.00 89.38 127 SER A O 1
ATOM 909 N N . VAL A 1 128 ? -2.726 -13.340 -6.591 1.00 89.19 128 VAL A N 1
ATOM 910 C CA . VAL A 1 128 ? -1.260 -13.265 -6.742 1.00 89.19 128 VAL A CA 1
ATOM 911 C C . VAL A 1 128 ? -0.798 -11.822 -6.972 1.00 89.19 128 VAL A C 1
ATOM 913 O O . VAL A 1 128 ? 0.219 -11.403 -6.419 1.00 89.19 128 VAL A O 1
ATOM 916 N N . ALA A 1 129 ? -1.564 -11.044 -7.741 1.00 87.56 129 ALA A N 1
ATOM 917 C CA . ALA A 1 129 ? -1.256 -9.646 -8.013 1.00 87.56 129 ALA A CA 1
ATOM 918 C C . ALA A 1 129 ? -1.324 -8.790 -6.738 1.00 87.56 129 ALA A C 1
ATOM 920 O O . ALA A 1 129 ? -0.370 -8.065 -6.445 1.00 87.56 129 ALA A O 1
ATOM 921 N N . THR A 1 130 ? -2.380 -8.940 -5.932 1.00 90.56 130 THR A N 1
ATOM 922 C CA . THR A 1 130 ? -2.497 -8.256 -4.637 1.00 90.56 130 THR A CA 1
ATOM 923 C C . THR A 1 130 ? -1.367 -8.649 -3.694 1.00 90.56 130 THR A C 1
ATOM 925 O O . THR A 1 130 ? -0.739 -7.780 -3.090 1.00 90.56 130 THR A O 1
ATOM 928 N N . LYS A 1 131 ? -1.027 -9.941 -3.608 1.00 92.06 131 LYS A N 1
ATOM 929 C CA . LYS A 1 131 ? 0.107 -10.413 -2.795 1.00 92.06 131 LYS A CA 1
ATOM 930 C C . LYS A 1 131 ? 1.416 -9.753 -3.210 1.00 92.06 131 LYS A C 1
ATOM 932 O O . LYS A 1 131 ? 2.195 -9.359 -2.344 1.00 92.06 131 LYS A O 1
ATOM 937 N N . ALA A 1 132 ? 1.672 -9.621 -4.509 1.00 91.38 132 ALA A N 1
ATOM 938 C CA . ALA A 1 132 ? 2.886 -8.989 -5.015 1.00 91.38 132 ALA A CA 1
ATOM 939 C C . ALA A 1 132 ? 2.953 -7.497 -4.640 1.00 91.38 132 ALA A C 1
ATOM 941 O O . ALA A 1 132 ? 3.989 -7.032 -4.161 1.00 91.38 132 ALA A O 1
ATOM 942 N N . VAL A 1 133 ? 1.835 -6.776 -4.775 1.00 93.19 133 VAL A N 1
ATOM 943 C CA . VAL A 1 133 ? 1.721 -5.365 -4.375 1.00 93.19 133 VAL A CA 1
ATOM 944 C C . VAL A 1 133 ? 1.936 -5.205 -2.871 1.00 93.19 133 VAL A C 1
ATOM 946 O O . VAL A 1 133 ? 2.745 -4.379 -2.455 1.00 93.19 133 VAL A O 1
ATOM 949 N N . ILE A 1 134 ? 1.257 -6.007 -2.045 1.00 94.19 134 ILE A N 1
ATOM 950 C CA . ILE A 1 134 ? 1.380 -5.918 -0.587 1.00 94.19 134 ILE A CA 1
ATOM 951 C C . ILE A 1 134 ? 2.803 -6.245 -0.144 1.00 94.19 134 ILE A C 1
ATOM 953 O O . ILE A 1 134 ? 3.380 -5.488 0.631 1.00 94.19 134 ILE A O 1
ATOM 957 N N . ASN A 1 135 ? 3.392 -7.331 -0.654 1.00 94.00 135 ASN A N 1
ATOM 958 C CA . ASN A 1 135 ? 4.770 -7.692 -0.329 1.00 94.00 135 ASN A CA 1
ATOM 959 C C . ASN A 1 135 ? 5.732 -6.557 -0.685 1.00 94.00 135 ASN A C 1
ATOM 961 O O . ASN A 1 135 ? 6.595 -6.238 0.120 1.00 94.00 135 ASN A O 1
ATOM 965 N N . SER A 1 136 ? 5.546 -5.906 -1.834 1.00 93.56 136 SER A N 1
ATOM 966 C CA . SER A 1 136 ? 6.361 -4.753 -2.214 1.00 93.56 136 SER A CA 1
ATOM 967 C C . SER A 1 136 ? 6.131 -3.515 -1.339 1.00 93.56 136 SER A C 1
ATOM 969 O O . SER A 1 136 ? 6.997 -2.639 -1.298 1.00 93.56 136 SER A O 1
ATOM 971 N N . LEU A 1 137 ? 4.967 -3.398 -0.693 1.00 94.50 137 LEU A N 1
ATOM 972 C CA . LEU A 1 137 ? 4.621 -2.272 0.172 1.00 94.50 137 LEU A CA 1
ATOM 973 C C . LEU A 1 137 ? 5.203 -2.437 1.576 1.00 94.50 137 LEU A C 1
ATOM 975 O O . LEU A 1 137 ? 5.621 -1.448 2.170 1.00 94.50 137 LEU A O 1
ATOM 979 N N . ILE A 1 138 ? 5.213 -3.656 2.123 1.00 92.81 138 ILE A N 1
ATOM 980 C CA . ILE A 1 138 ? 5.545 -3.888 3.540 1.00 92.81 138 ILE A CA 1
ATOM 981 C C . ILE A 1 138 ? 6.880 -4.600 3.782 1.00 92.81 138 ILE A C 1
ATOM 983 O O . ILE A 1 138 ? 7.375 -4.531 4.903 1.00 92.81 138 ILE A O 1
ATOM 987 N N . LYS A 1 139 ? 7.475 -5.245 2.772 1.00 83.62 139 LYS A N 1
ATOM 988 C CA . LYS A 1 139 ? 8.841 -5.799 2.833 1.00 83.62 139 LYS A CA 1
ATOM 989 C C . LYS A 1 139 ? 9.808 -4.796 2.229 1.00 83.62 139 LYS A C 1
ATOM 991 O O . LYS A 1 139 ? 10.787 -4.431 2.905 1.00 83.62 139 LYS A O 1
#

Secondary structure (DSSP, 8-state):
---------------------S----------THHHHHHHHHHHHHHHHHGGG---HHHHHHHHHHHHHHHHHHHHHGGGTTSHHHHHHHHHHHHHHHHHHHHHH-HHHHHHHHHHHHHHHH-TTS-HHHHHHHHHHH-

pLDDT: mean 75.43, std 22.65, range [32.22, 95.62]

Radius of gyration: 19.31 Å; chains: 1; bounding box: 72×46×41 Å